Protein AF-A0A328A1A4-F1 (afdb_monomer_lite)

Foldseek 3Di:
DVVVVVVVVVVVVVVVVVVVVVVPVVVVVCVVVVLVVVLVVVVVVLVVVLVVLVVVLVVLQVQLVCLVVPVPPCSPVVSVVSNVVSVVSNVVSVVVVVVSVVVSVVVVVD

Secondary structure (DSSP, 8-state):
-HHHHHHHHHHHHHHHHHHHHHS-HHHHHHHHHHHHHHHHHHHHHHHHHHHHHHHHHHHHHHHHHHHHHHSGGGHHHHHHHHHHHHHHHHHHHHHHHHHHHHHHHHHTT-

Radius of gyration: 29.61 Å; chains: 1; bounding box: 61×19×88 Å

Organism: NCBI:txid1903056

InterPro domains:
  IPR007039 Conjugal transfer TrbC/type IV secretion VirB2 [PF04956] (35-103)

Structure (mmCIF, N/CA/C/O backbone):
data_AF-A0A328A1A4-F1
#
_entry.id   AF-A0A328A1A4-F1
#
loop_
_atom_site.group_PDB
_atom_site.id
_atom_site.type_symbol
_atom_site.label_atom_id
_atom_site.label_alt_id
_atom_site.label_comp_id
_atom_site.label_asym_id
_atom_site.label_entity_id
_atom_site.label_seq_id
_atom_site.pdbx_PDB_ins_code
_atom_site.Cartn_x
_atom_site.Cartn_y
_atom_site.Cartn_z
_atom_site.occupancy
_atom_site.B_iso_or_equiv
_atom_site.auth_seq_id
_atom_site.auth_comp_id
_atom_site.auth_asym_id
_atom_site.auth_atom_id
_atom_site.pdbx_PDB_model_num
ATOM 1 N N . MET A 1 1 ? 39.160 12.009 -58.608 1.00 61.19 1 MET A N 1
ATOM 2 C CA . MET A 1 1 ? 37.740 12.383 -58.388 1.00 61.19 1 MET A CA 1
ATOM 3 C C . MET A 1 1 ? 36.877 11.190 -57.973 1.00 61.19 1 MET A C 1
ATOM 5 O O . MET A 1 1 ? 36.193 11.316 -56.971 1.00 61.19 1 MET A O 1
ATOM 9 N N . ASN A 1 2 ? 36.949 10.035 -58.652 1.00 61.25 2 ASN A N 1
ATOM 10 C CA . ASN A 1 2 ? 36.169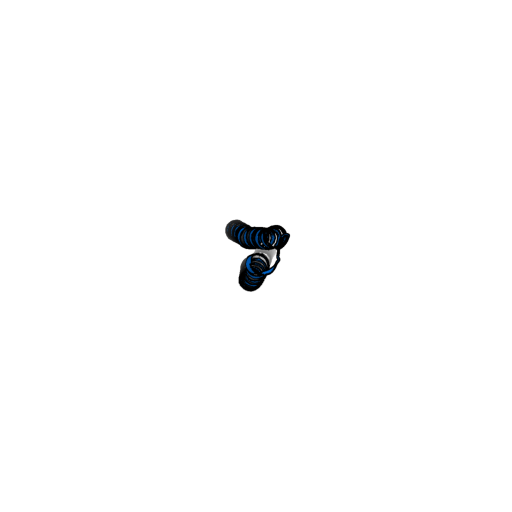 8.834 -58.291 1.00 61.25 2 ASN A CA 1
ATOM 11 C C . ASN A 1 2 ? 36.439 8.303 -56.869 1.00 61.25 2 ASN A C 1
ATOM 13 O O . ASN A 1 2 ? 35.499 7.983 -56.153 1.00 61.25 2 ASN A O 1
ATOM 17 N N . GLU A 1 3 ? 37.703 8.284 -56.437 1.00 64.81 3 GLU A N 1
ATOM 18 C CA . GLU A 1 3 ? 38.091 7.801 -55.098 1.00 64.81 3 GLU A CA 1
ATOM 19 C C . GLU A 1 3 ? 37.633 8.718 -53.951 1.00 64.81 3 GLU A C 1
ATOM 21 O O . GLU A 1 3 ? 37.458 8.284 -52.816 1.00 64.81 3 GLU A O 1
ATOM 26 N N . LEU A 1 4 ? 37.398 9.998 -54.252 1.00 59.19 4 LEU A N 1
ATOM 27 C CA . LEU A 1 4 ? 36.923 10.982 -53.279 1.00 59.19 4 LEU A CA 1
ATOM 28 C C . LEU A 1 4 ? 35.416 10.818 -53.036 1.00 59.19 4 LEU A C 1
ATOM 30 O O . LEU A 1 4 ? 34.960 10.942 -51.906 1.00 59.19 4 LEU A O 1
ATOM 34 N N . ILE A 1 5 ? 34.656 10.470 -54.081 1.00 61.94 5 ILE A N 1
ATOM 35 C CA . ILE A 1 5 ? 33.215 10.190 -53.994 1.00 61.94 5 ILE A CA 1
ATOM 36 C C . ILE A 1 5 ? 32.963 8.866 -53.265 1.00 61.94 5 ILE A C 1
ATOM 38 O O . ILE A 1 5 ? 32.078 8.801 -52.413 1.00 61.94 5 ILE A O 1
ATOM 42 N N . THR A 1 6 ? 33.760 7.829 -53.534 1.00 67.12 6 THR A N 1
ATOM 43 C CA . THR A 1 6 ? 33.660 6.556 -52.805 1.00 67.12 6 THR A CA 1
ATOM 44 C C . THR A 1 6 ? 34.102 6.692 -51.352 1.00 67.12 6 THR A C 1
ATOM 46 O O . THR A 1 6 ? 33.433 6.153 -50.476 1.00 67.12 6 THR A O 1
ATOM 49 N N . SER A 1 7 ? 35.154 7.467 -51.070 1.00 64.19 7 SER A N 1
ATOM 50 C CA . SER A 1 7 ? 35.559 7.782 -49.696 1.00 64.19 7 SER A CA 1
ATOM 51 C C . SER A 1 7 ? 34.456 8.532 -48.941 1.00 64.19 7 SER A C 1
ATOM 53 O O . SER A 1 7 ? 34.041 8.082 -47.879 1.00 64.19 7 SER A O 1
ATOM 55 N N . MET A 1 8 ? 33.878 9.596 -49.513 1.00 71.81 8 MET A N 1
ATOM 56 C CA . MET A 1 8 ? 32.759 10.323 -48.890 1.00 71.81 8 MET A CA 1
ATOM 57 C C . MET A 1 8 ? 31.518 9.440 -48.680 1.00 71.81 8 MET A C 1
ATOM 59 O O . MET A 1 8 ? 30.869 9.537 -47.643 1.00 71.81 8 MET A O 1
ATOM 63 N N . GLY A 1 9 ? 31.205 8.542 -49.620 1.00 76.31 9 GLY A N 1
ATOM 64 C CA . GLY A 1 9 ? 30.101 7.587 -49.481 1.00 76.31 9 GLY A CA 1
ATOM 65 C C . GLY A 1 9 ? 30.313 6.579 -48.348 1.00 76.31 9 GLY A C 1
ATOM 66 O O . GLY A 1 9 ? 29.393 6.323 -47.576 1.00 76.31 9 GLY A O 1
ATOM 67 N N . ILE A 1 10 ? 31.532 6.053 -48.206 1.00 80.88 10 ILE A N 1
ATOM 68 C CA . ILE A 1 10 ? 31.884 5.116 -47.132 1.00 80.88 10 ILE A CA 1
ATOM 69 C C . ILE A 1 10 ? 31.886 5.828 -45.776 1.00 80.88 10 ILE A C 1
ATOM 71 O O . ILE A 1 10 ? 31.335 5.292 -44.824 1.00 80.88 10 ILE A O 1
ATOM 75 N N . GLN A 1 11 ? 32.422 7.046 -45.677 1.00 78.88 11 GLN A N 1
ATOM 76 C CA . GLN A 1 11 ? 32.403 7.814 -44.425 1.00 78.88 11 GLN A CA 1
ATOM 77 C C . GLN A 1 11 ? 30.974 8.160 -43.979 1.00 78.88 11 GLN A C 1
ATOM 79 O O . GLN A 1 11 ? 30.654 8.031 -42.802 1.00 78.88 11 GLN A O 1
ATOM 84 N N . ASN A 1 12 ? 30.092 8.527 -44.916 1.00 79.31 12 ASN A N 1
ATOM 85 C CA . ASN A 1 12 ? 28.676 8.789 -44.632 1.00 79.31 12 ASN A CA 1
ATOM 86 C C . ASN A 1 12 ? 27.909 7.526 -44.218 1.00 79.31 12 ASN A C 1
ATOM 88 O O . ASN A 1 12 ? 26.979 7.591 -43.422 1.00 79.31 12 ASN A O 1
ATOM 92 N N . PHE A 1 13 ? 28.284 6.371 -44.766 1.00 74.75 13 PHE A N 1
ATOM 93 C CA . PHE A 1 13 ? 27.730 5.089 -44.354 1.00 74.75 13 PHE A CA 1
ATOM 94 C C . PHE A 1 13 ? 28.219 4.711 -42.953 1.00 74.75 13 PHE A C 1
ATOM 96 O O . PHE A 1 13 ? 27.409 4.377 -42.100 1.00 74.75 13 PHE A O 1
ATOM 103 N N . LEU A 1 14 ? 29.517 4.834 -42.672 1.00 73.31 14 LEU A N 1
ATOM 104 C CA . LEU A 1 14 ? 30.081 4.540 -41.353 1.00 73.31 14 LEU A CA 1
ATOM 105 C C . LEU A 1 14 ? 29.514 5.460 -40.263 1.00 73.31 14 LEU A C 1
ATOM 107 O O . LEU A 1 14 ? 29.161 4.972 -39.197 1.00 73.31 14 LEU A O 1
ATOM 111 N N . SER A 1 15 ? 29.324 6.752 -40.546 1.00 71.94 15 SER A N 1
ATOM 112 C CA . SER A 1 15 ? 28.694 7.683 -39.602 1.00 71.94 15 SER A CA 1
ATOM 113 C C . SER A 1 15 ? 27.201 7.414 -39.393 1.00 71.94 15 SER A C 1
ATOM 115 O O . SER A 1 15 ? 26.684 7.652 -38.305 1.00 71.94 15 SER A O 1
ATOM 117 N N . LEU A 1 16 ? 26.506 6.869 -40.397 1.00 67.56 16 LEU A N 1
ATOM 118 C CA . LEU A 1 16 ? 25.135 6.381 -40.248 1.00 67.56 16 LEU A CA 1
ATOM 119 C C . LEU A 1 16 ? 25.094 5.116 -39.378 1.00 67.56 16 LEU A C 1
ATOM 121 O O . LEU A 1 16 ? 24.203 4.991 -38.545 1.00 67.56 16 LEU A O 1
ATOM 125 N N . PHE A 1 17 ? 26.068 4.211 -39.503 1.00 63.97 17 PHE A N 1
ATOM 126 C CA . PHE A 1 17 ? 26.202 3.054 -38.610 1.00 63.97 17 PHE A CA 1
ATOM 127 C C . PHE 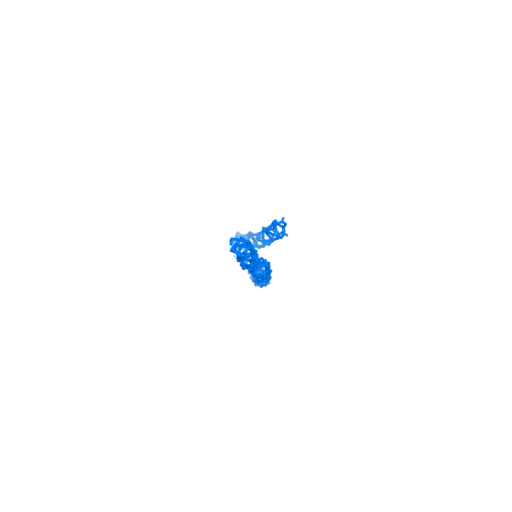A 1 17 ? 26.561 3.457 -37.173 1.00 63.97 17 PHE A C 1
ATOM 129 O O . PHE A 1 17 ? 25.976 2.903 -36.245 1.00 63.97 17 PHE A O 1
ATOM 136 N N . ASP A 1 18 ? 27.419 4.461 -36.976 1.00 68.62 18 ASP A N 1
ATOM 137 C CA . ASP A 1 18 ? 27.681 5.055 -35.656 1.00 68.62 18 ASP A CA 1
ATOM 138 C C . ASP A 1 18 ? 26.427 5.737 -35.082 1.00 68.62 18 ASP A C 1
ATOM 140 O O . ASP A 1 18 ? 26.118 5.573 -33.903 1.00 68.62 18 ASP A O 1
ATOM 144 N N . PHE A 1 19 ? 25.650 6.447 -35.910 1.00 61.12 19 PHE A N 1
ATOM 145 C CA . PHE A 1 19 ? 24.368 7.041 -35.512 1.00 61.12 19 PHE A CA 1
ATOM 146 C C . PHE A 1 19 ? 23.335 5.978 -35.108 1.00 61.12 19 PHE A C 1
ATOM 148 O O . PHE A 1 19 ? 22.653 6.140 -34.099 1.00 61.12 19 PHE A O 1
ATOM 155 N N . LEU A 1 20 ? 23.236 4.870 -35.848 1.00 57.09 20 LEU A N 1
ATOM 156 C CA . LEU A 1 20 ? 22.351 3.752 -35.508 1.00 57.09 20 LEU A CA 1
ATOM 157 C C . LEU A 1 20 ? 22.836 2.972 -34.278 1.00 57.09 20 LEU A C 1
ATOM 159 O O . LEU A 1 20 ? 22.005 2.512 -33.503 1.00 57.09 20 LEU A O 1
ATOM 163 N N . GLY A 1 21 ? 24.147 2.864 -34.055 1.00 60.50 21 GLY A N 1
ATOM 164 C CA . GLY A 1 21 ? 24.716 2.329 -32.814 1.00 60.50 21 GLY A CA 1
ATOM 165 C C . GLY A 1 21 ? 24.451 3.220 -31.594 1.00 60.50 21 GLY A C 1
ATOM 166 O O . GLY A 1 21 ? 24.384 2.720 -30.476 1.00 60.50 21 GLY A O 1
ATOM 167 N N . TYR A 1 22 ? 24.248 4.525 -31.811 1.00 54.06 22 TYR A N 1
ATOM 168 C CA . TYR A 1 22 ? 23.841 5.499 -30.792 1.00 54.06 22 TYR A CA 1
ATOM 169 C C . TYR A 1 22 ? 22.329 5.479 -30.498 1.00 54.06 22 TYR A C 1
ATOM 171 O O . TYR A 1 22 ? 21.903 5.941 -29.437 1.00 54.06 22 TYR A O 1
ATOM 179 N N . ILE A 1 23 ? 21.504 4.904 -31.388 1.00 57.69 23 ILE A N 1
ATOM 180 C CA . ILE A 1 23 ? 20.144 4.452 -31.048 1.00 57.69 23 ILE A CA 1
ATOM 181 C C . ILE A 1 23 ? 20.303 3.181 -30.207 1.00 57.69 23 ILE A C 1
ATOM 183 O O . ILE A 1 23 ? 20.156 2.053 -30.670 1.00 57.69 23 ILE A O 1
ATOM 187 N N . ASP A 1 24 ? 20.691 3.386 -28.954 1.00 57.16 24 ASP A N 1
ATOM 188 C CA . ASP A 1 24 ? 20.987 2.330 -28.005 1.00 57.16 24 ASP A CA 1
ATOM 189 C C . ASP A 1 24 ? 19.698 1.562 -27.679 1.00 57.16 24 ASP A C 1
ATOM 191 O O . ASP A 1 24 ? 18.887 1.962 -26.841 1.00 57.16 24 ASP A O 1
ATOM 195 N N . LEU A 1 25 ? 19.501 0.427 -28.352 1.00 56.19 25 LEU A N 1
ATOM 196 C CA . LEU A 1 25 ? 18.527 -0.595 -27.962 1.00 56.19 25 LEU A CA 1
ATOM 197 C C . LEU A 1 25 ? 18.692 -0.977 -26.482 1.00 56.19 25 LEU A C 1
ATOM 199 O O . LEU A 1 25 ? 17.713 -1.346 -25.846 1.00 56.19 25 LEU A O 1
ATOM 203 N N . GLY A 1 26 ? 19.892 -0.835 -25.909 1.00 58.06 26 GLY A N 1
ATOM 204 C CA . GLY A 1 26 ? 20.171 -0.966 -24.483 1.00 58.06 26 GLY A CA 1
ATOM 205 C C . GLY A 1 26 ? 19.553 0.133 -23.618 1.00 58.06 26 GLY A C 1
ATOM 206 O O . GLY A 1 26 ? 19.194 -0.155 -22.485 1.00 58.06 26 GLY A O 1
ATOM 207 N N . HIS A 1 27 ? 19.330 1.344 -24.136 1.00 54.81 27 HIS A N 1
ATOM 208 C CA . HIS A 1 27 ? 18.596 2.418 -23.457 1.00 54.81 27 HIS A CA 1
ATOM 209 C C . HIS A 1 27 ? 17.085 2.145 -23.499 1.00 54.81 27 HIS A C 1
ATOM 211 O O . HIS A 1 27 ? 16.394 2.343 -22.503 1.00 54.81 27 HIS A O 1
ATOM 217 N N . PHE A 1 28 ? 16.572 1.591 -24.604 1.00 52.41 28 PHE A N 1
ATOM 218 C CA . PHE A 1 28 ? 15.190 1.095 -24.685 1.00 52.41 28 PHE A CA 1
ATOM 219 C C . PHE A 1 28 ? 14.954 -0.139 -23.796 1.00 52.41 28 PHE A C 1
ATOM 221 O O . PHE A 1 28 ? 13.908 -0.251 -23.159 1.00 52.41 28 PHE A O 1
ATOM 228 N N . LEU A 1 29 ? 15.943 -1.028 -23.674 1.00 54.72 29 LEU A N 1
ATOM 229 C CA . LEU A 1 29 ? 15.911 -2.159 -22.743 1.00 54.72 29 LEU A CA 1
ATOM 230 C C . LEU A 1 29 ? 16.115 -1.717 -21.285 1.00 54.72 29 LEU A C 1
ATOM 232 O O . LEU A 1 29 ? 15.453 -2.250 -20.406 1.00 54.72 29 LEU A O 1
ATOM 236 N N . GLN A 1 30 ? 16.938 -0.700 -21.012 1.00 61.31 30 GLN A N 1
ATOM 237 C CA . GLN A 1 30 ? 17.081 -0.108 -19.676 1.00 61.31 30 GLN A CA 1
ATOM 238 C C . GLN A 1 30 ? 15.822 0.622 -19.227 1.00 61.31 30 GLN A C 1
ATOM 240 O O . GLN A 1 30 ? 15.507 0.571 -18.044 1.00 61.31 30 GLN A O 1
ATOM 245 N N . LEU A 1 31 ? 15.083 1.278 -20.127 1.00 57.12 31 LEU A N 1
ATOM 246 C CA . LEU A 1 31 ? 13.771 1.841 -19.800 1.00 57.12 31 LEU A CA 1
ATOM 247 C C . LEU A 1 31 ? 12.787 0.731 -19.406 1.00 57.12 31 LEU A C 1
ATOM 249 O O . LEU A 1 31 ? 12.107 0.869 -18.391 1.00 57.12 31 LEU A O 1
ATOM 253 N N . ASN A 1 32 ? 12.802 -0.398 -20.119 1.00 64.25 32 ASN A N 1
ATOM 254 C CA . ASN A 1 32 ? 11.997 -1.577 -19.795 1.00 64.25 32 ASN A CA 1
ATOM 255 C C . ASN A 1 32 ? 12.423 -2.250 -18.468 1.00 64.25 32 ASN A C 1
ATOM 257 O O . ASN A 1 32 ? 11.582 -2.571 -17.628 1.00 64.25 32 ASN A O 1
ATOM 261 N N . ASP A 1 33 ? 13.723 -2.409 -18.210 1.00 65.06 33 ASP A N 1
ATOM 262 C CA . ASP A 1 33 ? 14.247 -3.017 -16.979 1.00 65.06 33 ASP A CA 1
ATOM 263 C C . ASP A 1 33 ? 14.107 -2.087 -15.762 1.00 65.06 33 ASP A C 1
ATOM 265 O O . ASP A 1 33 ? 13.821 -2.548 -14.650 1.00 65.06 33 ASP A O 1
ATOM 269 N N . ALA A 1 34 ? 14.244 -0.771 -15.954 1.00 61.28 34 ALA A N 1
ATOM 270 C CA . ALA A 1 34 ? 13.982 0.240 -14.933 1.00 61.28 34 ALA A CA 1
ATOM 271 C C . ALA A 1 34 ? 12.488 0.309 -14.602 1.00 61.28 34 ALA A C 1
ATOM 273 O O . ALA A 1 34 ? 12.136 0.291 -13.423 1.00 61.28 34 ALA A O 1
ATOM 274 N N . GLN A 1 35 ? 11.600 0.302 -15.603 1.00 60.12 35 GLN A N 1
ATOM 275 C CA . GLN A 1 35 ? 10.153 0.195 -15.387 1.00 60.12 35 GLN A CA 1
ATOM 276 C C . GLN A 1 35 ? 9.803 -1.095 -14.645 1.00 60.12 35 GLN A C 1
ATOM 278 O O . GLN A 1 35 ? 9.101 -1.051 -13.636 1.00 60.12 35 GLN A O 1
ATOM 283 N N . THR A 1 36 ? 10.351 -2.234 -15.066 1.00 66.75 36 THR A N 1
ATOM 284 C CA . THR A 1 36 ? 10.095 -3.533 -14.432 1.00 66.75 36 THR A CA 1
ATOM 285 C C . THR A 1 36 ? 10.607 -3.566 -12.988 1.00 66.75 36 THR A C 1
ATOM 287 O O . THR A 1 36 ? 9.927 -4.069 -12.092 1.00 66.75 36 THR A O 1
ATOM 290 N N . SER A 1 37 ? 11.765 -2.964 -12.714 1.00 67.94 37 SER A N 1
ATOM 291 C CA . SER A 1 37 ? 12.334 -2.861 -11.364 1.00 67.94 37 SER A CA 1
ATOM 292 C C . SER A 1 37 ? 11.539 -1.914 -10.460 1.00 67.94 37 SER A C 1
ATOM 294 O O . SER A 1 37 ? 11.307 -2.237 -9.293 1.00 67.94 37 SER A O 1
ATOM 296 N N . ILE A 1 38 ? 11.058 -0.787 -10.994 1.0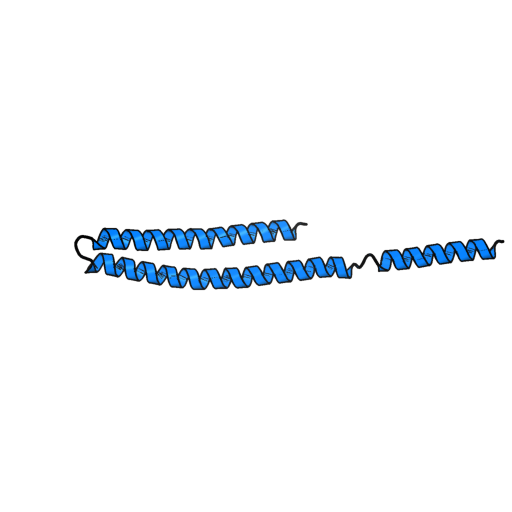0 65.56 38 ILE A N 1
ATOM 297 C CA . ILE A 1 38 ? 10.194 0.168 -10.283 1.00 65.56 38 ILE A CA 1
ATOM 298 C C . ILE A 1 38 ? 8.844 -0.475 -9.962 1.00 65.56 38 ILE A C 1
ATOM 300 O O . ILE A 1 38 ? 8.408 -0.441 -8.812 1.00 65.56 38 ILE A O 1
ATOM 304 N N . VAL A 1 39 ? 8.206 -1.123 -10.939 1.00 66.31 39 VAL A N 1
ATOM 305 C CA . VAL A 1 39 ? 6.924 -1.816 -10.754 1.00 66.31 39 VAL A CA 1
ATOM 306 C C . VAL A 1 39 ? 7.068 -2.946 -9.735 1.00 66.31 39 VAL A C 1
ATOM 308 O O . VAL A 1 39 ? 6.241 -3.069 -8.831 1.00 66.31 39 VAL A O 1
ATOM 311 N N . ASN A 1 40 ? 8.142 -3.734 -9.800 1.00 68.88 40 ASN A N 1
ATOM 312 C CA . ASN A 1 40 ? 8.398 -4.796 -8.826 1.00 68.88 40 ASN A CA 1
ATOM 313 C C . ASN A 1 40 ? 8.702 -4.250 -7.420 1.00 68.88 40 ASN A C 1
ATOM 315 O O . ASN A 1 40 ? 8.250 -4.828 -6.428 1.00 68.88 40 ASN A O 1
ATOM 319 N N . GLY A 1 41 ? 9.417 -3.128 -7.310 1.00 64.88 41 GLY A N 1
ATOM 320 C CA . GLY A 1 41 ? 9.650 -2.427 -6.045 1.00 64.88 41 GLY A CA 1
ATOM 321 C C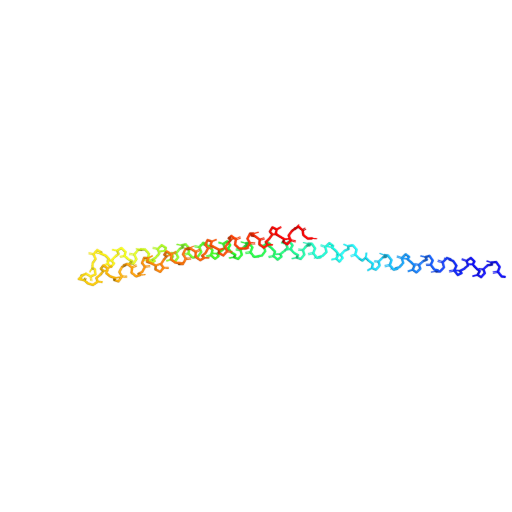 . GLY A 1 41 ? 8.354 -1.895 -5.426 1.00 64.88 41 GLY A C 1
ATOM 322 O O . GLY A 1 41 ? 8.075 -2.153 -4.254 1.00 64.88 41 GLY A O 1
ATOM 323 N N . LEU A 1 42 ? 7.511 -1.240 -6.228 1.00 65.62 42 LEU A N 1
ATOM 324 C CA . LEU A 1 42 ? 6.193 -0.749 -5.818 1.00 65.62 42 LEU A CA 1
ATOM 325 C C . LEU A 1 42 ? 5.257 -1.892 -5.409 1.00 65.62 42 LEU A C 1
ATOM 327 O O . LEU A 1 42 ? 4.559 -1.780 -4.400 1.00 65.62 42 LEU A O 1
ATOM 331 N N . LYS A 1 43 ? 5.277 -3.026 -6.120 1.00 68.31 43 LYS A N 1
ATOM 332 C CA . LYS A 1 43 ? 4.526 -4.237 -5.745 1.00 68.31 43 LYS A CA 1
ATOM 333 C C . LYS A 1 43 ? 4.997 -4.818 -4.409 1.00 68.31 43 LYS A C 1
ATOM 335 O O . LYS A 1 43 ? 4.169 -5.184 -3.579 1.00 68.31 43 LYS A O 1
ATOM 340 N N . LYS A 1 44 ? 6.308 -4.848 -4.143 1.00 71.19 44 LYS A N 1
ATOM 341 C CA . LYS A 1 44 ? 6.844 -5.284 -2.839 1.00 71.19 44 LYS A CA 1
ATOM 342 C C . LYS A 1 44 ? 6.440 -4.343 -1.702 1.00 71.19 44 LYS A C 1
ATOM 344 O O . LYS A 1 44 ? 5.985 -4.819 -0.663 1.00 71.19 44 LYS A O 1
ATOM 349 N N . ILE A 1 45 ? 6.567 -3.029 -1.896 1.00 71.31 45 ILE A N 1
ATOM 350 C CA . ILE A 1 45 ? 6.211 -2.027 -0.878 1.00 71.31 45 ILE A CA 1
ATOM 351 C C . ILE A 1 45 ? 4.704 -2.039 -0.613 1.00 71.31 45 ILE A C 1
ATOM 353 O O . ILE A 1 45 ? 4.295 -2.085 0.542 1.00 71.31 45 ILE A O 1
ATOM 357 N N . SER A 1 46 ? 3.873 -2.058 -1.657 1.00 73.69 46 SER A N 1
ATOM 358 C CA . SER A 1 46 ? 2.414 -2.139 -1.510 1.00 73.69 46 SER A CA 1
ATOM 359 C C . SER A 1 46 ? 1.966 -3.449 -0.855 1.00 73.69 46 SER A C 1
ATOM 361 O O . SER A 1 46 ? 1.078 -3.428 -0.004 1.00 73.69 46 SER A O 1
ATOM 363 N N . GLY A 1 47 ? 2.615 -4.574 -1.172 1.00 73.12 47 GLY A N 1
ATOM 364 C CA . GLY A 1 47 ? 2.396 -5.854 -0.498 1.00 73.12 47 GLY A CA 1
ATOM 365 C C . GLY A 1 47 ? 2.725 -5.793 0.995 1.00 73.12 47 GLY A C 1
ATOM 366 O O . GLY A 1 47 ? 1.909 -6.195 1.824 1.00 73.12 47 GLY A O 1
ATOM 367 N N . PHE A 1 48 ? 3.875 -5.220 1.357 1.00 71.69 48 PHE A N 1
ATOM 368 C CA . PHE A 1 48 ? 4.250 -5.009 2.756 1.00 71.69 48 PHE A CA 1
ATOM 369 C C . PHE A 1 48 ? 3.266 -4.078 3.481 1.00 71.69 48 PHE A C 1
ATOM 371 O O . PHE A 1 48 ? 2.808 -4.392 4.580 1.00 71.69 48 PHE A O 1
ATOM 378 N N . LEU A 1 49 ? 2.875 -2.971 2.844 1.00 76.50 49 LEU A N 1
ATOM 379 C CA . LEU A 1 49 ? 1.934 -2.001 3.402 1.00 76.50 49 LEU A CA 1
ATOM 380 C C . LEU A 1 49 ? 0.542 -2.613 3.621 1.00 76.50 49 LEU A C 1
ATOM 382 O O . LEU A 1 49 ? -0.098 -2.329 4.631 1.00 76.50 49 LEU A O 1
ATOM 386 N N . ARG A 1 50 ? 0.102 -3.507 2.724 1.00 78.25 50 ARG A N 1
ATOM 387 C CA . ARG A 1 50 ? -1.120 -4.305 2.894 1.00 78.25 50 ARG A CA 1
ATOM 388 C C . ARG A 1 50 ? -1.048 -5.187 4.135 1.00 78.25 50 ARG A C 1
ATOM 390 O O . ARG A 1 50 ? -1.973 -5.153 4.937 1.00 78.25 50 ARG A O 1
ATOM 397 N N . VAL A 1 51 ? 0.042 -5.932 4.324 1.00 80.19 51 VAL A N 1
ATOM 398 C CA . VAL A 1 51 ? 0.211 -6.827 5.484 1.00 80.19 51 VAL A CA 1
ATOM 399 C C . VAL A 1 51 ? 0.225 -6.041 6.796 1.00 80.19 51 VAL A C 1
ATOM 401 O O . VAL A 1 51 ? -0.509 -6.380 7.725 1.00 80.19 51 VAL A O 1
ATOM 404 N N . VAL A 1 52 ? 1.010 -4.961 6.864 1.00 78.50 52 VAL A N 1
ATOM 405 C CA . VAL A 1 52 ? 1.083 -4.104 8.057 1.00 78.50 52 VAL A CA 1
ATOM 406 C C . VAL A 1 52 ? -0.265 -3.441 8.332 1.00 78.50 52 VAL A C 1
ATOM 408 O O . VAL A 1 52 ? -0.738 -3.450 9.466 1.00 78.50 52 VAL A O 1
ATOM 411 N N . GLY A 1 53 ? -0.922 -2.912 7.301 1.00 81.25 53 GLY A N 1
ATOM 412 C CA . GLY A 1 53 ? -2.223 -2.272 7.440 1.00 81.25 53 GLY A CA 1
ATOM 413 C C . GLY A 1 53 ? -3.319 -3.229 7.913 1.00 81.25 53 GLY A C 1
ATOM 414 O O . GLY A 1 53 ? -4.144 -2.851 8.742 1.00 81.25 53 GLY A O 1
ATOM 415 N N . LEU A 1 54 ? -3.292 -4.488 7.469 1.00 84.94 54 LEU A N 1
ATOM 416 C CA . LEU A 1 54 ? -4.229 -5.524 7.910 1.00 84.94 54 LEU A CA 1
ATOM 417 C C . LEU A 1 54 ? -3.984 -5.920 9.376 1.00 84.94 54 LEU A C 1
ATOM 419 O O . LEU A 1 54 ? -4.938 -6.074 10.139 1.00 84.94 54 LEU A O 1
ATOM 423 N N . ALA A 1 55 ? -2.718 -5.990 9.802 1.00 85.94 55 ALA A N 1
ATOM 424 C CA . ALA A 1 55 ? -2.360 -6.207 11.204 1.00 85.94 55 ALA A CA 1
ATOM 425 C C . ALA A 1 55 ? -2.842 -5.056 12.106 1.00 85.94 55 ALA A C 1
ATOM 427 O O . ALA A 1 55 ? -3.442 -5.299 13.153 1.00 85.94 55 ALA A O 1
ATOM 428 N N . VAL A 1 56 ? -2.650 -3.802 11.683 1.00 86.12 56 VAL A N 1
ATOM 429 C CA . VAL A 1 56 ? -3.150 -2.627 12.415 1.00 86.12 56 VAL A CA 1
ATOM 430 C C . VAL A 1 56 ? -4.679 -2.639 12.477 1.00 86.12 56 VAL A C 1
ATOM 432 O O . VAL A 1 56 ? -5.243 -2.442 13.552 1.00 86.12 56 VAL A O 1
ATOM 435 N N . ALA A 1 57 ? -5.363 -2.937 11.370 1.00 85.62 57 ALA A N 1
ATOM 436 C CA . ALA A 1 57 ? -6.821 -3.038 11.348 1.00 85.62 57 ALA A CA 1
ATOM 437 C C . ALA A 1 57 ? -7.342 -4.089 12.345 1.00 85.62 57 ALA A C 1
ATOM 439 O O . ALA A 1 57 ? -8.297 -3.815 13.071 1.00 85.62 57 ALA A O 1
ATOM 440 N N . ALA A 1 58 ? -6.682 -5.247 12.457 1.00 87.06 58 ALA A N 1
ATOM 441 C CA . ALA A 1 58 ? -7.041 -6.275 13.435 1.00 87.06 58 ALA A CA 1
ATOM 442 C C . ALA A 1 58 ? -6.932 -5.774 14.888 1.00 87.06 58 ALA A C 1
ATOM 444 O O . ALA A 1 58 ? -7.815 -6.045 15.702 1.00 87.06 58 ALA A O 1
ATOM 445 N N . VAL A 1 59 ? -5.899 -4.985 15.206 1.00 89.88 59 VAL A N 1
ATOM 446 C CA . VAL A 1 59 ? -5.738 -4.367 16.535 1.00 89.88 59 VAL A CA 1
ATOM 447 C C . VAL A 1 59 ? -6.872 -3.382 16.825 1.00 89.88 59 VAL A C 1
ATOM 449 O O . VAL A 1 59 ? -7.462 -3.427 17.903 1.00 89.88 59 VAL A O 1
ATOM 452 N N . TYR A 1 60 ? -7.234 -2.533 15.863 1.00 85.44 60 TYR A N 1
ATOM 453 C CA . TYR A 1 60 ? -8.345 -1.590 16.023 1.00 85.44 60 TYR A CA 1
ATOM 454 C C . TYR A 1 60 ? -9.693 -2.291 16.217 1.00 85.44 60 TYR A C 1
ATOM 456 O O . TYR A 1 60 ? -10.508 -1.832 17.017 1.00 85.44 60 TYR A O 1
ATOM 464 N N . VAL A 1 61 ? -9.917 -3.425 15.548 1.00 87.69 61 VAL A N 1
ATOM 465 C CA . VAL A 1 61 ? -11.115 -4.253 15.753 1.00 87.69 61 VAL A CA 1
ATOM 466 C C . VAL A 1 61 ? -11.119 -4.884 17.149 1.00 87.69 61 VAL A C 1
ATOM 468 O O . VAL A 1 61 ? -12.157 -4.881 17.808 1.00 87.69 61 VAL A O 1
ATOM 471 N N . ALA A 1 62 ? -9.974 -5.363 17.644 1.00 86.75 62 ALA A N 1
ATOM 472 C CA . ALA A 1 62 ? -9.865 -5.897 19.002 1.00 86.75 62 ALA A CA 1
ATOM 473 C C . ALA A 1 62 ? -10.136 -4.822 20.071 1.00 86.75 62 ALA A C 1
ATOM 475 O O . ALA A 1 62 ? -10.891 -5.066 21.014 1.00 86.75 62 ALA A O 1
ATOM 476 N N . ILE A 1 63 ? -9.591 -3.612 19.890 1.00 85.50 63 ILE A N 1
ATOM 477 C CA . ILE A 1 63 ? -9.856 -2.460 20.766 1.00 85.50 63 ILE A CA 1
ATOM 478 C C . ILE A 1 63 ? -11.340 -2.091 20.715 1.00 85.50 63 ILE A C 1
ATOM 480 O O . ILE A 1 63 ? -11.964 -1.928 21.761 1.00 85.50 63 ILE A O 1
ATOM 484 N N . ALA A 1 64 ? -11.936 -2.029 19.521 1.00 84.31 64 ALA A N 1
ATOM 485 C CA . ALA A 1 64 ? -13.360 -1.759 19.361 1.00 84.31 64 ALA A CA 1
ATOM 486 C C . ALA A 1 64 ? -14.231 -2.806 20.074 1.00 84.31 64 ALA A C 1
ATOM 488 O O . ALA A 1 64 ? -15.192 -2.437 20.747 1.00 84.31 64 ALA A O 1
ATOM 489 N N . GLY A 1 65 ? -13.878 -4.092 19.971 1.00 82.56 65 GLY A N 1
ATOM 490 C CA . GLY A 1 65 ? -14.561 -5.190 20.657 1.00 82.56 65 GLY A CA 1
ATOM 491 C C . GLY A 1 65 ? -14.473 -5.074 22.179 1.00 82.56 65 GLY A C 1
ATOM 492 O O . GLY A 1 65 ? -15.490 -5.176 22.865 1.00 82.56 65 GLY A O 1
ATOM 493 N N . TYR A 1 66 ? -13.286 -4.765 22.708 1.00 85.00 66 TYR A N 1
ATOM 494 C CA . TYR A 1 66 ? -13.102 -4.506 24.136 1.00 85.00 66 TYR A CA 1
ATOM 495 C C . TYR A 1 66 ? -13.935 -3.303 24.605 1.00 85.00 66 TYR A C 1
ATOM 497 O O . TYR A 1 66 ? -14.644 -3.393 25.607 1.00 85.00 66 TYR A O 1
ATOM 505 N N . GLN A 1 67 ? -13.931 -2.204 23.844 1.00 83.00 67 GLN A N 1
ATOM 506 C CA . GLN A 1 67 ? -14.719 -1.005 24.142 1.00 83.00 67 GLN A CA 1
ATOM 507 C C . GLN A 1 67 ? -16.230 -1.286 24.128 1.00 83.00 67 GLN A C 1
ATOM 509 O O . GLN A 1 67 ? -16.968 -0.744 24.949 1.00 83.00 67 GLN A O 1
ATOM 514 N N . PHE A 1 68 ? -16.692 -2.153 23.224 1.00 78.88 68 PHE A N 1
ATOM 515 C CA . PHE A 1 68 ? -18.091 -2.566 23.143 1.00 78.88 68 PHE A CA 1
ATOM 516 C C . PHE A 1 68 ? -18.526 -3.425 24.329 1.00 78.88 68 PHE A C 1
ATOM 518 O O . PHE A 1 68 ? -19.646 -3.279 24.810 1.00 78.88 68 PHE A O 1
ATOM 525 N N . MET A 1 69 ? -17.648 -4.314 24.792 1.00 79.31 69 MET A N 1
ATOM 526 C CA . MET A 1 69 ? -17.957 -5.250 25.869 1.00 79.31 69 MET A CA 1
ATOM 527 C C . MET A 1 69 ? -17.766 -4.637 27.270 1.00 79.31 69 MET A C 1
ATOM 529 O O . MET A 1 69 ? -18.519 -4.978 28.177 1.00 79.31 69 MET A O 1
ATOM 533 N N . TRP A 1 70 ? -16.797 -3.730 27.458 1.00 83.19 70 TRP A N 1
ATOM 534 C CA . TRP A 1 70 ? -16.374 -3.233 28.782 1.00 83.19 70 TRP A CA 1
ATOM 535 C C . TRP A 1 70 ? -16.444 -1.703 28.936 1.00 83.19 70 TRP A C 1
ATOM 537 O O . TRP A 1 70 ? -16.214 -1.184 30.024 1.00 83.19 70 TRP A O 1
ATOM 547 N N . GLY A 1 71 ? -16.759 -0.946 27.879 1.00 71.62 71 GLY A N 1
ATOM 548 C CA . GLY A 1 71 ? -16.618 0.519 27.860 1.00 71.62 71 GLY A CA 1
ATOM 549 C C . GLY A 1 71 ? -17.762 1.333 28.480 1.00 71.62 71 GLY A C 1
ATOM 550 O O . GLY A 1 71 ? -17.771 2.558 28.350 1.00 71.62 71 GLY A O 1
ATOM 551 N N . GLY A 1 72 ? -18.739 0.697 29.132 1.00 78.88 72 GLY A N 1
ATOM 552 C CA . GLY A 1 72 ? -19.863 1.394 29.767 1.00 78.88 72 GLY A CA 1
ATOM 553 C C . GLY A 1 72 ? -20.768 2.157 28.773 1.00 78.88 72 GLY A C 1
ATOM 554 O O . GLY A 1 72 ? -20.786 1.834 27.584 1.00 78.88 72 GLY A O 1
ATOM 555 N N . PRO A 1 73 ? -21.518 3.186 29.221 1.00 74.81 73 PRO A N 1
ATOM 556 C CA . PRO A 1 73 ? -22.536 3.876 28.409 1.00 74.81 73 PRO A CA 1
ATOM 557 C C . PRO A 1 73 ? -22.007 4.496 27.104 1.00 74.81 73 PRO A C 1
ATOM 559 O O . PRO A 1 73 ? -22.719 4.536 26.102 1.00 74.81 73 PRO A O 1
ATOM 562 N N . ASN A 1 74 ? -20.741 4.928 27.097 1.00 78.69 74 ASN A N 1
ATOM 563 C CA . ASN A 1 74 ? -20.087 5.546 25.937 1.00 78.69 74 ASN A CA 1
ATOM 564 C C . ASN A 1 74 ? -19.215 4.560 25.135 1.00 78.69 74 ASN A C 1
ATOM 566 O O . ASN A 1 74 ? -18.696 4.914 24.074 1.00 78.69 74 ASN A O 1
ATOM 570 N N . GLY A 1 75 ? -19.070 3.317 25.604 1.00 73.50 75 GLY A N 1
ATOM 571 C CA . GLY A 1 75 ? -18.222 2.296 24.986 1.00 73.50 75 GLY A CA 1
ATOM 572 C C . GLY A 1 75 ? -18.657 1.918 23.571 1.00 73.50 75 GLY A C 1
ATOM 573 O O . GLY A 1 75 ? -17.820 1.751 22.689 1.00 73.50 75 GLY A O 1
ATOM 574 N N . SER A 1 76 ? -19.970 1.893 23.324 1.00 75.56 76 SER A N 1
ATOM 575 C CA . SER A 1 76 ? -20.552 1.620 22.001 1.00 75.56 76 SER A CA 1
ATOM 576 C C . SER A 1 76 ? -20.245 2.720 20.978 1.00 75.56 76 SER A C 1
ATOM 578 O O . SER A 1 76 ? -19.920 2.420 19.829 1.00 75.56 76 SER A O 1
ATOM 580 N N . GLN A 1 77 ? -20.287 4.000 21.372 1.00 80.62 77 GLN A N 1
ATOM 581 C CA . GLN A 1 77 ? -19.926 5.099 20.464 1.00 80.62 77 GLN A CA 1
ATOM 582 C C . GLN A 1 77 ? -18.432 5.088 20.140 1.00 80.62 77 GLN A C 1
ATOM 584 O O . GLN A 1 77 ? -18.065 5.146 18.969 1.00 80.62 77 GLN A O 1
ATOM 589 N N . ALA A 1 78 ? -17.574 4.949 21.154 1.00 78.94 78 ALA A N 1
ATOM 590 C CA . ALA A 1 78 ? -16.130 4.885 20.947 1.00 78.94 78 ALA A CA 1
ATOM 591 C C . ALA A 1 78 ? -15.729 3.658 20.107 1.00 78.94 78 ALA A C 1
ATOM 593 O O . ALA A 1 78 ? -14.969 3.788 19.148 1.00 78.94 78 ALA A O 1
ATOM 594 N N . GLY A 1 79 ? -16.302 2.485 20.395 1.00 78.06 79 GLY A N 1
ATOM 595 C CA . GLY A 1 79 ? -16.072 1.259 19.632 1.00 78.06 79 GLY A CA 1
ATOM 596 C C . GLY A 1 79 ? -16.464 1.397 18.160 1.00 78.06 79 GLY A C 1
ATOM 597 O O . GLY A 1 79 ? -15.689 1.009 17.289 1.00 78.06 79 GLY A O 1
ATOM 598 N N . LYS A 1 80 ? -17.612 2.023 17.856 1.00 80.00 80 LYS A N 1
ATOM 599 C CA . LYS A 1 80 ? -18.020 2.312 16.469 1.00 80.00 80 LYS A CA 1
ATOM 600 C C . LYS A 1 80 ? -17.023 3.208 15.744 1.00 80.00 80 LYS A C 1
ATOM 602 O O . LYS A 1 80 ? -16.736 2.941 14.584 1.00 80.00 80 LYS A O 1
ATOM 607 N N . THR A 1 81 ? -16.474 4.224 16.408 1.00 84.12 81 THR A N 1
ATOM 608 C CA . THR A 1 81 ? -15.459 5.107 15.813 1.00 84.12 81 THR A CA 1
ATOM 609 C C . THR A 1 81 ? -14.183 4.343 15.462 1.00 84.12 81 THR A C 1
ATOM 611 O O . THR A 1 81 ? -13.668 4.488 14.356 1.00 84.12 81 THR A O 1
ATOM 614 N N . TYR A 1 82 ? -13.694 3.475 16.354 1.00 83.31 82 TYR A N 1
ATOM 615 C CA . TYR A 1 82 ? -12.522 2.637 16.069 1.00 83.31 82 TYR A CA 1
ATOM 616 C C . TYR A 1 82 ? -12.769 1.659 14.917 1.00 83.31 82 TYR A C 1
ATOM 618 O O . TYR A 1 82 ? -11.906 1.481 14.058 1.00 83.31 82 TYR A O 1
ATOM 626 N N . LEU A 1 83 ? -13.965 1.073 14.865 1.00 85.06 83 LEU A N 1
ATOM 627 C CA . LEU A 1 83 ? -14.358 0.141 13.812 1.00 85.06 83 LEU A CA 1
ATOM 628 C C . LEU A 1 83 ? -14.519 0.861 12.463 1.00 85.06 83 LEU A C 1
ATOM 630 O O . LEU A 1 83 ? -14.056 0.364 11.441 1.00 85.06 83 LEU A O 1
ATOM 634 N N . LEU A 1 84 ? -15.084 2.072 12.462 1.00 87.06 84 LEU A N 1
ATOM 635 C CA . LEU A 1 84 ? -15.192 2.917 11.273 1.00 87.06 84 LEU A CA 1
ATOM 636 C C . LEU A 1 84 ? -13.810 3.307 10.735 1.00 87.06 84 LEU A C 1
ATOM 638 O O . LEU A 1 84 ? -13.566 3.190 9.537 1.00 87.06 84 LEU A O 1
ATOM 642 N N . ASN A 1 85 ? -12.883 3.697 11.613 1.00 84.06 85 ASN A N 1
ATOM 643 C CA . ASN A 1 85 ? -11.510 4.024 11.226 1.00 84.06 85 ASN A CA 1
ATOM 644 C C . ASN A 1 85 ? -10.774 2.810 10.636 1.00 84.06 85 ASN A C 1
ATOM 646 O O . ASN A 1 85 ? -10.069 2.952 9.637 1.00 84.06 85 ASN A O 1
ATOM 650 N N . ALA A 1 86 ? -10.977 1.614 11.199 1.00 86.12 86 ALA A N 1
ATOM 651 C CA . ALA A 1 86 ? -10.441 0.375 10.635 1.00 86.12 86 ALA A CA 1
ATOM 652 C C . ALA A 1 86 ? -11.003 0.085 9.233 1.00 86.12 86 ALA A C 1
ATOM 654 O O . ALA A 1 86 ? -10.243 -0.260 8.328 1.00 86.12 86 ALA A O 1
ATOM 655 N N . VAL A 1 87 ? -12.311 0.271 9.027 1.00 87.44 87 VAL A N 1
ATOM 656 C CA . VAL A 1 87 ? -12.950 0.085 7.715 1.00 87.44 87 VAL A CA 1
ATOM 657 C C . VAL A 1 87 ? -12.413 1.087 6.692 1.00 87.44 87 VAL A C 1
ATOM 659 O O . VAL A 1 87 ? -12.035 0.682 5.596 1.00 87.44 87 VAL A O 1
ATOM 662 N N . ILE A 1 88 ? -12.311 2.372 7.045 1.00 88.81 88 ILE A N 1
ATOM 663 C CA . ILE A 1 88 ? -11.758 3.408 6.157 1.00 88.81 88 ILE A CA 1
ATOM 664 C C . ILE A 1 88 ? -10.309 3.075 5.777 1.00 88.81 88 ILE A C 1
ATOM 666 O O . ILE A 1 88 ? -9.951 3.139 4.601 1.00 88.81 88 ILE A O 1
ATOM 670 N N . GLY A 1 89 ? -9.487 2.664 6.747 1.00 84.19 89 GLY A N 1
ATOM 671 C CA . GLY A 1 89 ? -8.106 2.250 6.500 1.00 84.19 89 GLY A CA 1
ATOM 672 C C . GLY A 1 89 ? -8.009 1.065 5.537 1.00 84.19 89 GLY A C 1
ATOM 673 O O . GLY A 1 89 ? -7.229 1.107 4.587 1.00 84.19 89 GLY A O 1
ATOM 674 N N . LEU A 1 90 ? -8.843 0.037 5.727 1.00 85.44 90 LEU A N 1
ATOM 675 C CA . LEU A 1 90 ? -8.902 -1.115 4.823 1.00 85.44 90 LEU A CA 1
ATOM 676 C C . LEU A 1 90 ? -9.302 -0.698 3.404 1.00 85.44 90 LEU A C 1
ATOM 678 O O . LEU A 1 90 ? -8.633 -1.091 2.451 1.00 85.44 90 LEU A O 1
ATOM 682 N N . VAL A 1 91 ? -10.336 0.133 3.253 1.00 88.50 91 VAL A N 1
ATOM 683 C CA . VAL A 1 91 ? -10.783 0.625 1.939 1.00 88.50 91 VAL A CA 1
ATOM 684 C C . VAL A 1 91 ? -9.662 1.378 1.220 1.00 88.50 91 VAL A C 1
ATOM 686 O O . VAL A 1 91 ? -9.433 1.132 0.037 1.00 88.50 91 VAL A O 1
ATOM 689 N N . LEU A 1 92 ? -8.916 2.235 1.922 1.00 85.81 92 LEU A N 1
ATOM 690 C CA . LEU A 1 92 ? -7.782 2.964 1.343 1.00 85.81 92 LEU A CA 1
ATOM 691 C C . LEU A 1 92 ? -6.652 2.030 0.895 1.00 85.81 92 LEU A C 1
ATOM 693 O O . LEU A 1 92 ? -6.091 2.221 -0.180 1.00 85.81 92 LEU A O 1
ATOM 697 N N . ILE A 1 93 ? -6.335 1.000 1.680 1.00 85.25 93 ILE A N 1
ATOM 698 C CA . ILE A 1 93 ? -5.296 0.016 1.344 1.00 85.25 93 ILE A CA 1
ATOM 699 C C . ILE A 1 93 ? -5.687 -0.813 0.113 1.00 85.25 93 ILE A C 1
ATOM 701 O O . ILE A 1 93 ? -4.854 -1.067 -0.765 1.00 85.25 93 ILE A O 1
ATOM 705 N N . TYR A 1 94 ? -6.947 -1.248 0.035 1.00 81.75 94 TYR A N 1
ATOM 706 C CA . TYR A 1 94 ? -7.449 -1.976 -1.128 1.00 81.75 94 TYR A CA 1
ATOM 707 C C . TYR A 1 94 ? -7.477 -1.075 -2.365 1.00 81.75 94 TYR A C 1
ATOM 709 O O . TYR A 1 94 ? -6.909 -1.458 -3.388 1.00 81.75 94 TYR A O 1
ATOM 717 N N . GLY A 1 95 ? -8.015 0.143 -2.240 1.00 82.38 95 GLY A N 1
ATOM 718 C CA . GLY A 1 95 ? -8.070 1.130 -3.319 1.00 82.38 95 GLY A CA 1
ATOM 719 C C . GLY A 1 95 ? -6.690 1.533 -3.844 1.00 82.38 95 GLY A C 1
ATOM 720 O O . GLY A 1 95 ? -6.488 1.586 -5.052 1.00 82.38 95 GLY A O 1
ATOM 721 N N . ALA A 1 96 ? -5.704 1.731 -2.965 1.00 78.50 96 ALA A N 1
ATOM 722 C CA . ALA A 1 96 ? -4.335 2.047 -3.371 1.00 78.50 96 ALA A CA 1
ATOM 723 C C . ALA A 1 96 ? -3.695 0.926 -4.203 1.00 78.50 96 ALA A C 1
ATOM 725 O O . ALA A 1 96 ? -2.958 1.202 -5.147 1.00 78.50 96 ALA A O 1
ATOM 726 N N . GLY A 1 97 ? -3.983 -0.338 -3.880 1.00 78.12 97 GLY A N 1
ATOM 727 C CA . GLY A 1 97 ? -3.470 -1.453 -4.671 1.00 78.12 97 GLY A CA 1
ATOM 728 C C . GLY A 1 97 ? -4.153 -1.597 -6.033 1.00 78.12 97 GLY A C 1
ATOM 729 O O . GLY A 1 97 ? -3.467 -1.912 -6.997 1.00 78.12 97 GLY A O 1
ATOM 730 N N . GLU A 1 98 ? -5.452 -1.301 -6.144 1.00 81.12 98 GLU A N 1
ATOM 731 C CA . GLU A 1 98 ? -6.136 -1.246 -7.448 1.00 81.12 98 GLU A CA 1
ATOM 732 C C . GLU A 1 98 ? -5.583 -0.125 -8.335 1.00 81.12 98 GLU A C 1
ATOM 734 O O . GLU A 1 98 ? -5.325 -0.339 -9.516 1.00 81.12 98 GLU A O 1
ATOM 739 N N . ILE A 1 99 ? -5.305 1.051 -7.761 1.00 77.25 99 ILE A N 1
ATOM 740 C CA . ILE A 1 99 ? -4.671 2.155 -8.495 1.00 77.25 99 ILE A CA 1
ATOM 741 C C . ILE A 1 99 ? -3.262 1.757 -8.950 1.00 77.25 99 ILE A C 1
ATOM 743 O O . ILE A 1 99 ? -2.902 1.992 -10.099 1.00 77.25 99 ILE A O 1
ATOM 747 N N . ALA A 1 100 ? -2.463 1.132 -8.080 1.00 72.06 100 ALA A N 1
ATOM 748 C CA . ALA A 1 100 ? -1.121 0.677 -8.438 1.00 72.06 100 ALA A CA 1
ATOM 749 C C . ALA A 1 100 ? -1.141 -0.374 -9.561 1.00 72.06 100 ALA A C 1
ATOM 751 O O . ALA A 1 100 ? -0.292 -0.324 -10.451 1.00 72.06 100 ALA A O 1
ATOM 752 N N . ASN A 1 101 ? -2.116 -1.287 -9.544 1.00 74.75 101 ASN A N 1
ATOM 753 C CA . ASN A 1 101 ? -2.325 -2.258 -10.617 1.00 74.75 101 ASN A CA 1
ATOM 754 C C . ASN A 1 101 ? -2.726 -1.562 -11.921 1.00 74.75 101 ASN A C 1
ATOM 756 O O . ASN A 1 101 ? -2.099 -1.798 -12.946 1.00 74.75 101 ASN A O 1
ATOM 760 N N . TRP A 1 102 ? -3.680 -0.629 -11.871 1.00 77.31 102 TRP A N 1
ATOM 761 C CA . TRP A 1 102 ? -4.097 0.143 -13.041 1.00 77.31 102 TRP A CA 1
ATOM 762 C C . TRP A 1 102 ? -2.944 0.949 -13.656 1.00 77.31 102 TRP A C 1
ATOM 764 O O . TRP A 1 102 ? -2.801 0.997 -14.877 1.00 77.31 102 TRP A O 1
ATOM 774 N N . VAL A 1 103 ? -2.085 1.554 -12.829 1.00 72.50 103 VAL A N 1
ATOM 775 C CA . VAL A 1 103 ? -0.877 2.243 -13.305 1.00 72.50 103 VAL A CA 1
ATOM 776 C C . VAL A 1 103 ? 0.101 1.248 -13.926 1.00 72.50 103 VAL A C 1
ATOM 778 O O . VAL A 1 103 ? 0.610 1.515 -15.009 1.00 72.50 103 VAL A O 1
ATOM 781 N N . ALA A 1 104 ? 0.352 0.102 -13.288 1.00 68.44 104 ALA A N 1
ATOM 782 C CA . ALA A 1 104 ? 1.249 -0.915 -13.833 1.00 68.44 104 ALA A CA 1
ATOM 783 C C . ALA A 1 104 ? 0.764 -1.446 -15.191 1.00 68.44 104 ALA A C 1
ATOM 785 O O . ALA A 1 104 ? 1.572 -1.583 -16.104 1.00 68.44 104 ALA A O 1
ATOM 786 N N . ASP A 1 105 ? -0.539 -1.676 -15.342 1.00 73.69 105 ASP A N 1
ATOM 787 C CA . ASP A 1 105 ? -1.126 -2.190 -16.578 1.00 73.69 105 ASP A CA 1
ATOM 788 C C . ASP A 1 105 ? -1.088 -1.149 -17.702 1.00 73.69 105 ASP A C 1
ATOM 790 O O . ASP A 1 105 ? -0.814 -1.491 -18.846 1.00 73.69 105 ASP A O 1
ATOM 794 N N . ASN A 1 106 ? -1.308 0.135 -17.408 1.00 69.69 106 ASN A N 1
ATOM 795 C CA . ASN A 1 106 ? -1.218 1.175 -18.437 1.00 69.69 106 ASN A CA 1
ATOM 796 C C . ASN A 1 106 ? 0.229 1.516 -18.804 1.00 69.69 106 ASN A C 1
ATOM 798 O O . ASN A 1 106 ? 0.502 1.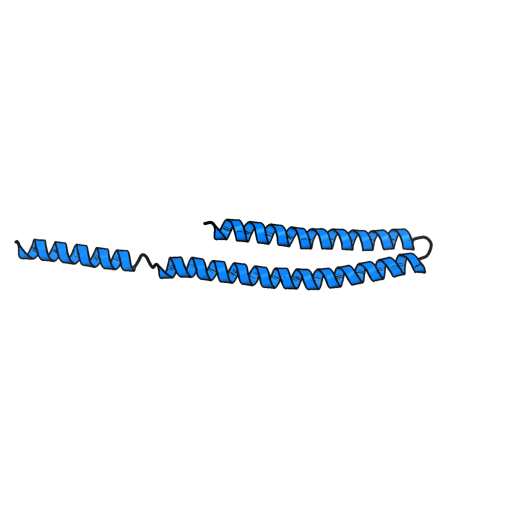773 -19.968 1.00 69.69 106 ASN A O 1
ATOM 802 N N . VAL A 1 107 ? 1.160 1.492 -17.846 1.00 63.19 107 VAL A N 1
ATOM 803 C CA . VAL A 1 107 ? 2.586 1.761 -18.102 1.00 63.19 107 VAL A CA 1
ATOM 804 C C . VAL A 1 107 ? 3.261 0.600 -18.839 1.00 63.19 107 VAL A C 1
ATOM 806 O O . VAL A 1 107 ? 4.162 0.851 -19.625 1.00 63.19 107 VAL A O 1
ATOM 809 N N . ALA A 1 108 ? 2.818 -0.646 -18.637 1.00 53.00 108 ALA A N 1
ATOM 810 C CA . ALA A 1 108 ? 3.332 -1.815 -19.361 1.00 53.00 108 ALA A CA 1
ATOM 811 C C . ALA A 1 108 ? 2.833 -1.928 -20.817 1.00 53.00 108 ALA A C 1
ATOM 813 O O . ALA A 1 108 ? 3.320 -2.779 -21.556 1.00 53.00 108 ALA A O 1
ATOM 814 N N . ASN A 1 109 ? 1.849 -1.113 -21.215 1.00 49.84 109 ASN A N 1
ATO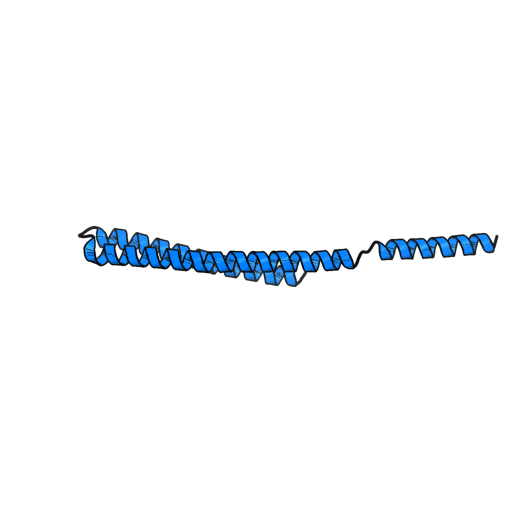M 815 C CA . ASN A 1 109 ? 1.288 -1.081 -22.571 1.00 49.84 109 ASN A CA 1
ATOM 816 C C . ASN A 1 109 ? 1.776 0.126 -23.408 1.00 49.84 109 ASN A C 1
ATOM 818 O O . ASN A 1 109 ? 1.266 0.331 -24.512 1.00 49.84 109 ASN A O 1
ATOM 822 N N . PHE A 1 110 ? 2.730 0.914 -22.895 1.00 46.22 110 PHE A N 1
ATOM 823 C CA . PHE A 1 110 ? 3.489 1.923 -23.649 1.00 46.22 110 PHE A CA 1
ATOM 824 C C . PHE A 1 110 ? 4.884 1.394 -23.977 1.00 46.22 110 PHE A C 1
ATOM 826 O O . PHE A 1 110 ? 5.368 1.716 -25.084 1.00 46.22 110 PHE A O 1
#

Sequence (110 aa):
MNELITSMGIQNFLSLFDFLGYIDLGHFLQLNDAQTSIVNGLKKISGFLRVVGLAVAAVYVAIAGYQFMWGGPNGSQAGKTYLLNAVIGLVLIYGAGEIANWVADNVANF

pLDDT: mean 73.24, std 10.61, range [46.22, 89.88]